Protein AF-A0A7N0ZT20-F1 (afdb_monomer_lite)

Radius of gyration: 32.97 Å; chains: 1; bounding box: 87×48×56 Å

pLDDT: mean 81.5, std 19.52, range [41.31, 98.0]

Structure (mmCIF, N/CA/C/O backbone):
data_AF-A0A7N0ZT20-F1
#
_entry.id   AF-A0A7N0ZT20-F1
#
loop_
_atom_site.group_PDB
_atom_site.id
_atom_site.type_symbol
_atom_site.label_atom_id
_atom_site.label_alt_id
_atom_site.label_comp_id
_atom_site.label_asym_id
_atom_site.label_entity_id
_atom_site.label_seq_id
_atom_site.pdbx_PDB_ins_code
_atom_site.Cartn_x
_atom_site.Cartn_y
_atom_site.Cartn_z
_atom_site.occupancy
_atom_site.B_iso_or_equiv
_atom_site.auth_seq_id
_atom_site.auth_comp_id
_atom_site.auth_asym_id
_atom_site.auth_atom_id
_atom_site.pdbx_PDB_model_num
ATOM 1 N N . MET A 1 1 ? -4.663 6.922 0.382 1.00 84.50 1 MET A N 1
ATOM 2 C CA . MET A 1 1 ? -4.872 5.631 1.082 1.00 84.50 1 MET A CA 1
ATOM 3 C C . MET A 1 1 ? -4.029 5.470 2.342 1.00 84.50 1 MET A C 1
ATOM 5 O O . MET A 1 1 ? -4.609 5.516 3.411 1.00 84.50 1 MET A O 1
ATOM 9 N N . LEU A 1 2 ? -2.696 5.308 2.273 1.00 91.25 2 LEU A N 1
ATOM 10 C CA . LEU A 1 2 ? -1.870 5.142 3.490 1.00 91.25 2 LEU A CA 1
ATOM 11 C C . LEU A 1 2 ? -1.981 6.340 4.454 1.00 91.25 2 LEU A C 1
ATOM 13 O O . LEU A 1 2 ? -2.149 6.150 5.651 1.00 91.25 2 LEU A O 1
ATOM 17 N N . ASN A 1 3 ? -1.988 7.564 3.917 1.00 92.75 3 ASN A N 1
ATOM 18 C CA . ASN A 1 3 ? -2.171 8.776 4.719 1.00 92.75 3 ASN A CA 1
ATOM 19 C C . ASN A 1 3 ? -3.573 8.868 5.353 1.00 92.75 3 ASN A C 1
ATOM 21 O O . ASN A 1 3 ? -3.703 9.219 6.515 1.00 92.75 3 ASN A O 1
ATOM 25 N N . GLU A 1 4 ? -4.623 8.504 4.610 1.00 93.56 4 GLU A N 1
ATOM 26 C CA . GLU A 1 4 ? -5.998 8.448 5.138 1.00 93.56 4 GLU A CA 1
ATOM 27 C C . GLU A 1 4 ? -6.120 7.414 6.265 1.00 93.56 4 GLU A C 1
ATOM 29 O O . GLU A 1 4 ? -6.777 7.669 7.269 1.00 93.56 4 GLU A O 1
ATOM 34 N N . MET A 1 5 ? -5.444 6.267 6.128 1.00 93.56 5 MET A N 1
ATOM 35 C CA . MET A 1 5 ? -5.389 5.242 7.169 1.00 93.56 5 MET A CA 1
ATOM 36 C C . MET A 1 5 ? -4.690 5.757 8.430 1.00 93.56 5 MET A C 1
ATOM 38 O O . MET A 1 5 ? -5.150 5.490 9.535 1.00 93.56 5 MET A O 1
ATOM 42 N N . HIS A 1 6 ? -3.595 6.504 8.266 1.00 94.31 6 HIS A N 1
ATOM 43 C CA . HIS A 1 6 ? -2.880 7.135 9.373 1.00 94.31 6 HIS A CA 1
ATOM 44 C C . HIS A 1 6 ? -3.793 8.065 10.165 1.00 94.31 6 HIS A C 1
ATOM 46 O O . HIS A 1 6 ? -3.979 7.860 11.361 1.00 94.31 6 HIS A O 1
ATOM 52 N N . VAL A 1 7 ? -4.454 8.994 9.472 1.00 94.38 7 VAL A N 1
ATOM 53 C CA . VAL A 1 7 ? -5.408 9.928 10.081 1.00 94.38 7 VAL A CA 1
ATOM 54 C C . VAL A 1 7 ? -6.544 9.179 10.790 1.00 94.38 7 VAL A C 1
ATOM 56 O O . VAL A 1 7 ? -6.883 9.503 11.925 1.00 94.38 7 VAL A O 1
ATOM 59 N N . ALA A 1 8 ? -7.095 8.125 10.177 1.00 93.19 8 ALA A N 1
ATOM 60 C CA . ALA A 1 8 ? -8.166 7.332 10.783 1.00 93.19 8 ALA A CA 1
ATOM 61 C C . ALA A 1 8 ? -7.749 6.630 12.093 1.00 93.19 8 ALA A C 1
ATOM 63 O O . ALA A 1 8 ? -8.584 6.463 12.981 1.00 93.19 8 ALA A O 1
ATOM 64 N N . LEU A 1 9 ? -6.478 6.229 12.224 1.00 93.31 9 LEU A N 1
ATOM 65 C CA . LEU A 1 9 ? -5.931 5.568 13.420 1.00 93.31 9 LEU A CA 1
ATOM 66 C C . LEU A 1 9 ? -5.397 6.544 14.485 1.00 93.31 9 LEU A C 1
ATOM 68 O O . LEU A 1 9 ? -5.123 6.123 15.614 1.00 93.31 9 LEU A O 1
ATOM 72 N N . GLU A 1 10 ? -5.206 7.817 14.141 1.00 93.38 10 GLU A N 1
ATOM 73 C CA . GLU A 1 10 ? -4.834 8.883 15.083 1.00 93.38 10 GLU A CA 1
ATOM 74 C C . GLU A 1 10 ? -6.044 9.512 15.779 1.00 93.38 10 GLU A C 1
ATOM 76 O O . GLU A 1 10 ? -5.889 10.120 16.838 1.00 93.38 10 GLU A O 1
ATOM 81 N N . ASN A 1 11 ? -7.247 9.323 15.233 1.00 91.19 11 ASN A N 1
ATOM 82 C CA . ASN A 1 11 ? -8.474 9.801 15.854 1.00 91.19 11 ASN A CA 1
ATOM 83 C C . ASN A 1 11 ? -8.688 9.189 17.256 1.00 91.19 11 ASN A C 1
ATOM 85 O O . ASN A 1 11 ? -8.467 7.988 17.439 1.00 91.19 11 ASN A O 1
ATOM 89 N N . PRO A 1 12 ? -9.198 9.969 18.232 1.00 86.88 12 PRO A N 1
ATOM 90 C CA . PRO A 1 12 ? -9.505 9.471 19.577 1.00 86.88 12 PRO A CA 1
ATOM 91 C C . PRO A 1 12 ? -10.525 8.326 19.578 1.00 86.88 12 PRO A C 1
ATOM 93 O O . PRO A 1 12 ? -10.460 7.425 20.410 1.00 86.88 12 PRO A O 1
ATOM 96 N N . VAL A 1 13 ? -11.461 8.363 18.625 1.00 90.81 13 VAL A N 1
ATOM 97 C CA . VAL A 1 13 ? -12.446 7.310 18.375 1.00 90.81 13 VAL A CA 1
ATOM 98 C C . VAL A 1 13 ? -12.195 6.761 16.976 1.00 90.81 13 VAL A C 1
ATOM 100 O O . VAL A 1 13 ? -12.384 7.457 15.980 1.00 90.81 13 VAL A O 1
ATOM 103 N N . VAL A 1 14 ? -11.737 5.512 16.906 1.00 93.25 14 VAL A N 1
ATOM 104 C CA . VAL A 1 14 ? -11.362 4.860 15.646 1.00 93.25 14 VAL A CA 1
ATOM 105 C C . VAL A 1 14 ? -12.582 4.195 15.012 1.00 93.25 14 VAL A C 1
ATOM 107 O O . VAL A 1 14 ? -13.173 3.282 15.589 1.00 93.25 14 VAL A O 1
ATOM 110 N N . ASP A 1 15 ? -12.927 4.605 13.790 1.00 93.75 15 ASP A N 1
ATOM 111 C CA . ASP A 1 15 ? -13.939 3.921 12.982 1.00 93.75 15 ASP A CA 1
ATOM 112 C C . ASP A 1 15 ? -13.316 2.745 12.210 1.00 93.75 15 ASP A C 1
ATOM 114 O O . ASP A 1 15 ? -12.765 2.881 11.111 1.00 93.75 15 ASP A O 1
ATOM 118 N N . TYR A 1 16 ? -13.445 1.547 12.781 1.00 93.12 16 TYR A N 1
ATOM 119 C CA . TYR A 1 16 ? -12.938 0.311 12.187 1.00 93.12 16 TYR A CA 1
ATOM 120 C C . TYR A 1 16 ? -13.605 -0.067 10.852 1.00 93.12 16 TYR A C 1
ATOM 122 O O . TYR A 1 16 ? -13.023 -0.844 10.088 1.00 93.12 16 TYR A O 1
ATOM 130 N N . LYS A 1 17 ? -14.790 0.470 10.517 1.00 94.00 17 LYS A N 1
ATOM 131 C CA . LYS A 1 17 ? -15.418 0.241 9.203 1.00 94.00 17 LYS A CA 1
ATOM 132 C C . LYS A 1 17 ? -14.660 0.992 8.114 1.00 94.00 17 LYS A C 1
ATOM 134 O O . LYS A 1 17 ? -14.360 0.405 7.072 1.00 94.00 17 LYS A O 1
ATOM 139 N N . ILE A 1 18 ? -14.290 2.246 8.380 1.00 93.50 18 ILE A N 1
ATOM 140 C CA . ILE A 1 18 ? -13.472 3.060 7.470 1.00 93.50 18 ILE A CA 1
ATOM 141 C C . ILE A 1 18 ? -12.082 2.437 7.318 1.00 93.50 18 ILE A C 1
ATOM 143 O O . ILE A 1 18 ? -11.632 2.211 6.195 1.00 93.50 18 ILE A O 1
ATOM 147 N N . VAL A 1 19 ? -11.433 2.067 8.429 1.00 94.12 19 VAL A N 1
ATOM 148 C CA . VAL A 1 19 ? -10.118 1.395 8.415 1.00 94.12 19 VAL A CA 1
ATOM 149 C C . VAL A 1 19 ? -10.160 0.119 7.565 1.00 94.12 19 VAL A C 1
ATOM 151 O O . VAL A 1 19 ? -9.266 -0.124 6.754 1.00 94.12 19 VAL A O 1
ATOM 154 N N . ARG A 1 20 ? -11.231 -0.678 7.668 1.00 93.56 20 ARG A N 1
ATOM 155 C CA . ARG A 1 20 ? -11.420 -1.881 6.840 1.00 93.56 20 ARG A CA 1
ATOM 156 C C . ARG A 1 20 ? -11.539 -1.568 5.355 1.00 93.56 20 ARG A C 1
ATOM 158 O O . ARG A 1 20 ? -10.896 -2.241 4.547 1.00 93.56 20 ARG A O 1
ATOM 165 N N . GLN A 1 21 ? -12.334 -0.567 4.985 1.00 95.19 21 GLN A N 1
ATOM 166 C CA . GLN A 1 21 ? -12.467 -0.152 3.587 1.00 95.19 21 GLN A CA 1
ATOM 167 C C . GLN A 1 21 ? -11.130 0.340 3.023 1.00 95.19 21 GLN A C 1
ATOM 169 O O . GLN A 1 21 ? -10.729 -0.075 1.934 1.00 95.19 21 GLN A O 1
ATOM 174 N N . LEU A 1 22 ? -10.400 1.157 3.788 1.00 94.56 22 LEU A N 1
ATOM 175 C CA . LEU A 1 22 ? -9.073 1.641 3.413 1.00 94.56 22 LEU A CA 1
ATOM 176 C C . LEU A 1 22 ? -8.070 0.491 3.250 1.00 94.56 22 LEU A C 1
ATOM 178 O O . LEU A 1 22 ? -7.313 0.487 2.280 1.00 94.56 22 LEU A O 1
ATOM 182 N N . ALA A 1 23 ? -8.092 -0.512 4.135 1.00 93.94 23 ALA A N 1
ATOM 183 C CA . ALA A 1 23 ? -7.214 -1.683 4.052 1.00 93.94 23 ALA A CA 1
ATOM 184 C C . ALA A 1 23 ? -7.504 -2.507 2.794 1.00 93.94 23 ALA A C 1
ATOM 186 O O . ALA A 1 23 ? -6.586 -2.907 2.077 1.00 93.94 23 ALA A O 1
ATOM 187 N N . HIS A 1 24 ? -8.788 -2.728 2.500 1.00 93.94 24 HIS A N 1
ATOM 188 C CA . HIS A 1 24 ? -9.216 -3.453 1.311 1.00 93.94 24 HIS A CA 1
ATOM 189 C C . HIS A 1 24 ? -8.780 -2.734 0.028 1.00 93.94 24 HIS A C 1
ATOM 191 O O . HIS A 1 24 ? -8.175 -3.347 -0.855 1.00 93.94 24 HIS A O 1
ATOM 197 N N . LYS A 1 25 ? -9.019 -1.420 -0.043 1.00 94.56 25 LYS A N 1
ATOM 198 C CA . LYS A 1 25 ? -8.644 -0.583 -1.187 1.00 94.56 25 LYS A CA 1
ATOM 199 C C . LYS A 1 25 ? -7.124 -0.555 -1.385 1.00 94.56 25 LYS A C 1
ATOM 201 O O . LYS A 1 25 ? -6.657 -0.733 -2.508 1.00 94.56 25 LYS A O 1
ATOM 206 N N . LEU A 1 26 ? -6.358 -0.412 -0.299 1.00 93.94 26 LEU A N 1
ATOM 207 C CA . LEU A 1 26 ? -4.893 -0.403 -0.328 1.00 93.94 26 LEU A CA 1
ATOM 208 C C . LEU A 1 26 ? -4.324 -1.740 -0.817 1.00 93.94 26 LEU A C 1
ATOM 210 O O . LEU A 1 26 ? -3.414 -1.751 -1.650 1.00 93.94 26 LEU A O 1
ATOM 214 N N . ARG A 1 27 ? -4.874 -2.861 -0.334 1.00 93.75 27 ARG A N 1
ATOM 215 C CA . ARG A 1 27 ? -4.502 -4.203 -0.797 1.00 93.75 27 ARG A CA 1
ATOM 216 C C . ARG A 1 27 ? -4.766 -4.353 -2.293 1.00 93.75 27 ARG A C 1
ATOM 218 O O . ARG A 1 27 ? -3.875 -4.786 -3.015 1.00 93.75 27 ARG A O 1
ATOM 225 N N . GLY A 1 28 ? -5.956 -3.961 -2.752 1.00 93.25 28 GLY A N 1
ATOM 226 C CA . GLY A 1 28 ? -6.339 -4.036 -4.163 1.00 93.25 28 GLY A CA 1
ATOM 227 C C . GLY A 1 28 ? -5.398 -3.242 -5.068 1.00 93.25 28 GLY A C 1
ATOM 228 O O . GLY A 1 28 ? -4.841 -3.799 -6.010 1.00 93.25 28 GLY A O 1
ATOM 229 N N . SER A 1 29 ? -5.139 -1.973 -4.735 1.00 94.31 29 SER A N 1
ATOM 230 C CA . SER A 1 29 ? -4.236 -1.130 -5.530 1.00 94.31 29 SER A CA 1
ATOM 231 C C . SER A 1 29 ? -2.780 -1.594 -5.503 1.00 94.31 29 SER A C 1
ATOM 233 O O . SER A 1 29 ? -2.042 -1.354 -6.449 1.00 94.31 29 SER A O 1
ATOM 235 N N . SER A 1 30 ? -2.342 -2.226 -4.410 1.00 94.38 30 SER A N 1
ATOM 236 C CA . SER A 1 30 ? -0.973 -2.746 -4.299 1.00 94.38 30 SER A CA 1
ATOM 237 C C . SER A 1 30 ? -0.805 -4.021 -5.125 1.00 94.38 30 SER A C 1
ATOM 239 O O . SER A 1 30 ? 0.189 -4.172 -5.834 1.00 94.38 30 SER A O 1
ATOM 241 N N . ALA A 1 31 ? -1.802 -4.907 -5.096 1.00 95.06 31 ALA A N 1
ATOM 242 C CA . ALA A 1 31 ? -1.795 -6.136 -5.877 1.00 95.06 31 ALA A CA 1
ATOM 243 C C . ALA A 1 31 ? -1.799 -5.858 -7.389 1.00 95.06 31 ALA A C 1
ATOM 245 O O . ALA A 1 31 ? -1.047 -6.495 -8.121 1.00 95.06 31 ALA A O 1
ATOM 246 N N . SER A 1 32 ? -2.570 -4.867 -7.858 1.00 96.25 32 SER A N 1
ATOM 247 C CA . SER A 1 32 ? -2.670 -4.545 -9.291 1.00 96.25 32 SER A CA 1
ATOM 248 C C . SER A 1 32 ? -1.363 -4.055 -9.921 1.00 96.25 32 SER A C 1
ATOM 250 O O . SER A 1 32 ? -1.206 -4.143 -11.132 1.00 96.25 32 SER A O 1
ATOM 252 N N . VAL A 1 33 ? -0.432 -3.531 -9.118 1.00 93.38 33 VAL A N 1
ATOM 253 C CA . VAL A 1 33 ? 0.885 -3.053 -9.579 1.00 93.38 33 VAL A CA 1
ATOM 254 C C . VAL A 1 33 ? 2.028 -3.998 -9.193 1.00 93.38 33 VAL A C 1
ATOM 256 O O . VAL A 1 33 ? 3.195 -3.631 -9.300 1.00 93.38 33 VAL A O 1
ATOM 259 N N . GLY A 1 34 ? 1.716 -5.197 -8.687 1.00 92.81 34 GLY A N 1
ATOM 260 C CA . GLY A 1 34 ? 2.725 -6.174 -8.271 1.00 92.81 34 GLY A CA 1
ATOM 261 C C . GLY A 1 34 ? 3.505 -5.782 -7.009 1.00 92.81 34 GLY A C 1
ATOM 262 O O . GLY A 1 34 ? 4.590 -6.308 -6.764 1.00 92.81 34 GLY A O 1
ATOM 263 N N . ALA A 1 35 ? 2.980 -4.879 -6.173 1.00 95.75 35 ALA A N 1
ATOM 264 C CA . ALA A 1 35 ? 3.605 -4.477 -4.913 1.00 95.75 35 ALA A CA 1
ATOM 265 C C . ALA A 1 35 ? 3.423 -5.562 -3.835 1.00 95.75 35 ALA A C 1
ATOM 267 O O . ALA A 1 35 ? 2.668 -5.396 -2.872 1.00 95.75 35 ALA A O 1
ATOM 268 N N . PHE A 1 36 ? 4.115 -6.690 -4.002 1.00 95.06 36 PHE A N 1
ATOM 269 C CA . PHE A 1 36 ? 3.940 -7.897 -3.192 1.00 95.06 36 PHE A CA 1
ATOM 270 C C . PHE A 1 36 ? 4.127 -7.645 -1.690 1.00 95.06 36 PHE A C 1
ATOM 272 O O . PHE A 1 36 ? 3.219 -7.908 -0.909 1.00 95.06 36 PHE A O 1
ATOM 279 N N . ARG A 1 37 ? 5.246 -7.032 -1.275 1.00 94.75 37 ARG A N 1
ATOM 280 C CA . ARG A 1 37 ? 5.530 -6.768 0.152 1.00 94.75 37 ARG A CA 1
ATOM 281 C C . ARG A 1 37 ? 4.482 -5.867 0.811 1.00 94.75 37 ARG A C 1
ATOM 283 O O . ARG A 1 37 ? 4.083 -6.116 1.944 1.00 94.75 37 ARG A O 1
ATOM 290 N N . VAL A 1 38 ? 3.989 -4.852 0.095 1.00 94.44 38 VAL A N 1
ATOM 291 C CA . VAL A 1 38 ? 2.904 -3.986 0.591 1.00 94.44 38 VAL A CA 1
ATOM 292 C C . VAL A 1 38 ? 1.609 -4.790 0.717 1.00 94.44 38 VAL A C 1
ATOM 294 O O . VAL A 1 38 ? 0.926 -4.705 1.736 1.00 94.44 38 VAL A O 1
ATOM 297 N N . THR A 1 39 ? 1.298 -5.624 -0.275 1.00 94.44 39 THR A N 1
ATOM 298 C CA . THR A 1 39 ? 0.116 -6.499 -0.271 1.00 94.44 39 THR A CA 1
ATOM 299 C C . THR A 1 39 ? 0.141 -7.467 0.913 1.00 94.44 39 THR A C 1
ATOM 301 O O . THR A 1 39 ? -0.860 -7.579 1.619 1.00 94.44 39 THR A O 1
ATOM 304 N N . GLU A 1 40 ? 1.295 -8.068 1.202 1.00 93.00 40 GLU A N 1
ATOM 305 C CA . GLU A 1 40 ? 1.489 -8.961 2.347 1.00 93.00 40 GLU A CA 1
ATOM 306 C C . GLU A 1 40 ? 1.293 -8.246 3.683 1.00 93.00 40 GLU A C 1
ATOM 308 O O . GLU A 1 40 ? 0.556 -8.732 4.541 1.00 93.00 40 GLU A O 1
ATOM 313 N N . THR A 1 41 ? 1.851 -7.039 3.850 1.00 92.50 41 THR A N 1
ATOM 314 C CA . THR A 1 41 ? 1.558 -6.242 5.055 1.00 92.50 41 THR A CA 1
ATOM 315 C C . THR A 1 41 ? 0.068 -5.932 5.180 1.00 92.50 41 THR A C 1
ATOM 317 O O . THR A 1 41 ? -0.466 -5.921 6.285 1.00 92.50 41 THR A O 1
ATOM 320 N N . CYS A 1 42 ? -0.643 -5.755 4.061 1.00 91.44 42 CYS A N 1
ATOM 321 C CA . CYS A 1 42 ? -2.072 -5.476 4.104 1.00 91.44 42 CYS A CA 1
ATOM 322 C C . CYS A 1 42 ? -2.923 -6.685 4.514 1.00 91.44 42 CYS A C 1
ATOM 324 O O . CYS A 1 42 ? -4.007 -6.504 5.070 1.00 91.44 42 CYS A O 1
ATOM 326 N N . SER A 1 43 ? -2.448 -7.910 4.281 1.00 90.00 43 SER A N 1
ATOM 327 C CA . SER A 1 43 ? -3.142 -9.137 4.689 1.00 90.00 43 SER A CA 1
ATOM 328 C C . SER A 1 43 ? -3.290 -9.241 6.215 1.00 90.00 43 SER A C 1
ATOM 330 O O . SER A 1 43 ? -4.308 -9.741 6.698 1.00 90.00 43 SER A O 1
ATOM 332 N N . ALA A 1 44 ? -2.342 -8.688 6.980 1.00 91.44 44 ALA A N 1
ATOM 333 C CA . ALA A 1 44 ? -2.395 -8.660 8.443 1.00 91.44 44 ALA A CA 1
ATOM 334 C C . ALA A 1 44 ? -3.486 -7.725 9.004 1.00 91.44 44 ALA A C 1
ATOM 336 O O . ALA A 1 44 ? -3.981 -7.964 10.107 1.00 91.44 44 ALA A O 1
ATOM 337 N N . PHE A 1 45 ? -3.926 -6.703 8.250 1.00 91.31 45 PHE A N 1
ATOM 338 C CA . PHE A 1 45 ? -4.961 -5.775 8.723 1.00 91.31 45 PHE A CA 1
ATOM 339 C C . PHE A 1 45 ? -6.265 -6.487 9.077 1.00 91.31 45 PHE A C 1
ATOM 341 O O . PHE A 1 45 ? -6.890 -6.113 10.060 1.00 91.31 45 PHE A O 1
ATOM 348 N N . ARG A 1 46 ? -6.681 -7.518 8.326 1.00 90.12 46 ARG A N 1
ATOM 349 C CA . ARG A 1 46 ? -7.989 -8.163 8.540 1.00 90.12 46 ARG A CA 1
ATOM 350 C C . ARG A 1 46 ? -8.145 -8.669 9.976 1.00 90.12 46 ARG A C 1
ATOM 352 O O . ARG A 1 46 ? -9.065 -8.241 10.662 1.00 90.12 46 ARG A O 1
ATOM 359 N N . GLY A 1 47 ? -7.203 -9.492 10.441 1.00 92.50 47 GLY A N 1
ATOM 360 C CA . GLY A 1 47 ? -7.244 -10.041 11.800 1.00 92.50 47 GLY A CA 1
ATOM 361 C C . GLY A 1 47 ? -7.097 -8.968 12.880 1.00 92.50 47 GLY A C 1
ATOM 362 O O . GLY A 1 47 ? -7.768 -9.025 13.904 1.00 92.50 47 GLY A O 1
ATOM 363 N N . LEU A 1 48 ? -6.274 -7.944 12.637 1.00 94.31 48 LEU A N 1
ATOM 364 C CA . LEU A 1 48 ? -6.076 -6.843 13.583 1.00 94.31 48 LEU A CA 1
ATOM 365 C C . LEU A 1 48 ? -7.315 -5.945 13.725 1.00 94.31 48 LEU A C 1
ATOM 367 O O . LEU A 1 48 ? -7.596 -5.472 14.823 1.00 94.31 48 LEU A O 1
ATOM 371 N N . ILE A 1 49 ? -8.059 -5.723 12.636 1.00 94.12 49 ILE A N 1
ATOM 372 C CA . ILE A 1 49 ? -9.328 -4.982 12.652 1.00 94.12 49 ILE A CA 1
ATOM 373 C C . ILE A 1 49 ? -10.401 -5.799 13.376 1.00 94.12 49 ILE A C 1
ATOM 375 O O . ILE A 1 49 ? -11.148 -5.233 14.169 1.00 94.12 49 ILE A O 1
ATOM 379 N N . ASP A 1 50 ? -10.473 -7.110 13.126 1.00 93.38 50 ASP A N 1
ATOM 380 C CA . ASP A 1 50 ? -11.443 -7.998 13.781 1.00 93.38 50 ASP A CA 1
ATOM 381 C C . ASP A 1 50 ? -11.215 -8.054 15.305 1.00 93.38 50 ASP A C 1
ATOM 383 O O . ASP A 1 50 ? -12.172 -8.026 16.073 1.00 93.38 50 ASP A O 1
ATOM 387 N N . LEU A 1 51 ? -9.950 -8.037 15.742 1.00 95.31 51 LEU A N 1
ATOM 388 C CA . LEU A 1 51 ? -9.553 -7.970 17.155 1.00 95.31 51 LEU A CA 1
ATOM 389 C C . LEU A 1 51 ? -9.578 -6.551 17.751 1.00 95.31 51 LEU A C 1
ATOM 391 O O . LEU A 1 51 ? -9.234 -6.386 18.918 1.00 95.31 51 LEU A O 1
ATOM 395 N N . GLN A 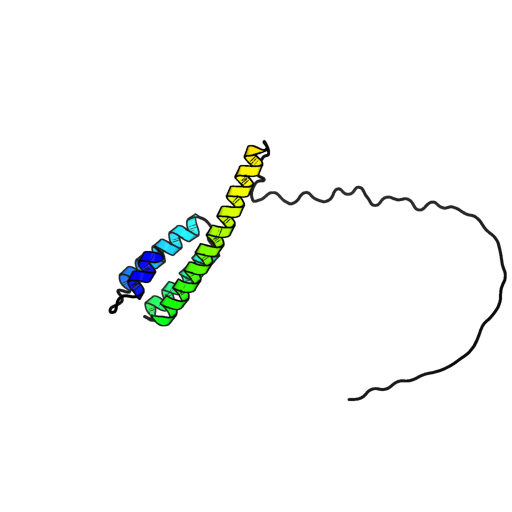1 52 ? -9.909 -5.525 16.957 1.00 92.81 52 GLN A N 1
ATOM 396 C CA . GLN A 1 52 ? -9.829 -4.108 17.346 1.00 92.81 52 GLN A CA 1
ATOM 397 C C . GLN A 1 52 ? -8.483 -3.725 17.996 1.00 92.81 52 GLN A C 1
ATOM 399 O O . GLN A 1 52 ? -8.401 -2.892 18.900 1.00 92.81 52 GLN A O 1
ATOM 404 N N . ASN A 1 53 ? -7.393 -4.337 17.529 1.00 94.69 53 ASN A N 1
ATOM 405 C CA . ASN A 1 53 ? -6.065 -4.139 18.094 1.00 94.69 53 ASN A CA 1
ATOM 406 C C . ASN A 1 53 ? -5.411 -2.886 17.497 1.00 94.69 53 ASN A C 1
ATOM 408 O O . ASN A 1 53 ? -4.660 -2.961 16.522 1.00 94.69 53 ASN A O 1
ATOM 412 N N . LEU A 1 54 ? -5.676 -1.727 18.104 1.00 93.75 54 LEU A N 1
ATOM 413 C CA . LEU A 1 54 ? -5.158 -0.438 17.639 1.00 93.75 54 LEU A CA 1
ATOM 414 C C . LEU A 1 54 ? -3.624 -0.393 17.558 1.00 93.75 54 LEU A C 1
ATOM 416 O O . LEU A 1 54 ? -3.078 0.123 16.584 1.00 93.75 54 LEU A O 1
ATOM 420 N N . GLN A 1 55 ? -2.922 -0.944 18.550 1.00 94.56 55 GLN A N 1
ATOM 421 C CA . GLN A 1 55 ? -1.454 -0.961 18.558 1.00 94.56 55 GLN A CA 1
ATOM 422 C C . GLN A 1 55 ? -0.904 -1.790 17.394 1.00 94.56 55 GLN A C 1
ATOM 424 O O . GLN A 1 55 ? -0.047 -1.323 16.642 1.00 94.56 55 GLN A O 1
ATOM 429 N N . GLY A 1 56 ? -1.467 -2.980 17.178 1.00 95.06 56 GLY A N 1
ATOM 430 C CA . GLY A 1 56 ? -1.113 -3.827 16.046 1.00 95.06 56 GLY A CA 1
ATOM 431 C C . GLY A 1 56 ? -1.410 -3.157 14.703 1.00 95.06 56 GLY A C 1
ATOM 432 O O . GLY A 1 56 ? -0.584 -3.221 13.793 1.00 95.06 56 GLY A O 1
ATOM 433 N N . LEU A 1 57 ? -2.540 -2.451 14.577 1.00 94.88 57 LEU A N 1
ATOM 434 C CA . LEU A 1 57 ? -2.877 -1.691 13.367 1.00 94.88 57 LEU A CA 1
ATOM 435 C C . LEU A 1 57 ? -1.867 -0.579 13.083 1.00 94.88 57 LEU A C 1
ATOM 437 O O . LEU A 1 57 ? -1.431 -0.440 11.940 1.00 94.88 57 LEU A O 1
ATOM 441 N N . LYS A 1 58 ? -1.452 0.176 14.107 1.00 95.00 58 LYS A N 1
ATOM 442 C CA . LYS A 1 58 ? -0.434 1.228 13.971 1.00 95.00 58 LYS A CA 1
ATOM 443 C C . LYS A 1 58 ? 0.919 0.654 13.549 1.00 95.00 58 LYS A C 1
ATOM 445 O O . LYS A 1 58 ? 1.547 1.179 12.630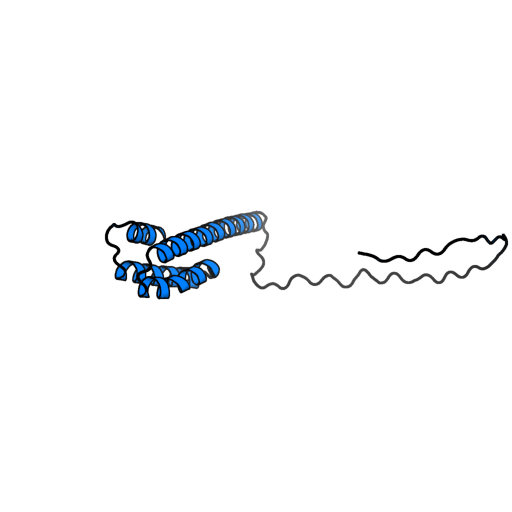 1.00 95.00 58 LYS A O 1
ATOM 450 N N . GLN A 1 59 ? 1.341 -0.463 14.142 1.00 95.25 59 GLN A N 1
ATOM 451 C CA . GLN A 1 59 ? 2.589 -1.131 13.766 1.00 95.25 59 GLN A CA 1
ATOM 452 C C . GLN A 1 59 ? 2.539 -1.688 12.334 1.00 95.25 59 GLN A C 1
ATOM 454 O O . GLN A 1 59 ? 3.485 -1.524 11.558 1.00 95.25 59 GLN A O 1
ATOM 459 N N . CYS A 1 60 ? 1.418 -2.301 11.954 1.00 94.31 60 CYS A N 1
ATOM 460 C CA . CYS A 1 60 ? 1.183 -2.790 10.600 1.00 94.31 60 CYS A CA 1
ATOM 461 C C . CYS A 1 60 ? 1.201 -1.644 9.577 1.00 94.31 60 CYS A C 1
ATOM 463 O O . CYS A 1 60 ? 1.832 -1.757 8.525 1.00 94.31 60 CYS A O 1
ATOM 465 N N . LEU A 1 61 ? 0.583 -0.507 9.911 1.00 95.31 61 LEU A N 1
ATOM 466 C CA . LEU A 1 61 ? 0.598 0.694 9.082 1.00 95.31 61 LEU A CA 1
ATOM 467 C C . LEU A 1 61 ? 2.014 1.258 8.908 1.00 95.31 61 LEU A C 1
ATOM 469 O O . LEU A 1 61 ? 2.399 1.595 7.787 1.00 95.31 61 LEU A O 1
ATOM 473 N N . TYR A 1 62 ? 2.812 1.310 9.976 1.00 95.31 62 TYR A N 1
ATOM 474 C CA . TYR A 1 62 ? 4.209 1.735 9.886 1.00 95.31 62 TYR A CA 1
ATOM 475 C C . TYR A 1 62 ? 5.007 0.844 8.925 1.00 95.31 62 TYR A C 1
ATOM 477 O O . TYR A 1 62 ? 5.732 1.339 8.056 1.00 95.31 62 TYR A O 1
ATOM 485 N N . ARG A 1 63 ? 4.810 -0.477 9.013 1.00 95.06 63 ARG A N 1
ATOM 486 C CA . ARG A 1 63 ? 5.444 -1.433 8.101 1.00 95.06 63 ARG A CA 1
ATOM 487 C C . ARG A 1 63 ? 4.991 -1.219 6.657 1.00 95.06 63 ARG A C 1
ATOM 489 O O . ARG A 1 63 ? 5.837 -1.128 5.773 1.00 95.06 63 ARG A O 1
ATOM 496 N N . ALA A 1 64 ? 3.693 -1.042 6.416 1.00 94.62 64 ALA A N 1
ATOM 497 C CA . ALA A 1 64 ? 3.163 -0.758 5.082 1.00 94.62 64 ALA A CA 1
ATOM 498 C C . ALA A 1 64 ? 3.744 0.541 4.484 1.00 94.62 64 ALA A C 1
ATOM 500 O O . ALA A 1 64 ? 4.091 0.581 3.302 1.00 94.62 64 ALA A O 1
ATOM 501 N N . HIS A 1 65 ? 3.928 1.587 5.298 1.00 95.31 65 HIS A N 1
ATOM 502 C CA . HIS A 1 65 ? 4.610 2.817 4.882 1.00 95.31 65 HIS A CA 1
ATOM 503 C C . HIS A 1 65 ? 6.067 2.582 4.489 1.00 95.31 65 HIS A C 1
ATOM 505 O O . HIS A 1 65 ? 6.524 3.122 3.479 1.00 95.31 65 HIS A O 1
ATOM 511 N N . TYR A 1 66 ? 6.801 1.802 5.282 1.00 96.38 66 TYR A N 1
ATOM 512 C CA . TYR A 1 66 ? 8.194 1.480 5.000 1.00 96.38 66 TYR A CA 1
ATOM 513 C C . TYR A 1 66 ? 8.340 0.703 3.685 1.00 96.38 66 TYR A C 1
ATOM 515 O O . TYR A 1 66 ? 9.153 1.071 2.834 1.00 96.38 66 TYR A O 1
ATOM 523 N N . GLU A 1 67 ? 7.509 -0.319 3.482 1.00 96.31 67 GLU A N 1
ATOM 524 C CA . GLU A 1 67 ? 7.506 -1.119 2.256 1.00 96.31 67 GLU A CA 1
ATOM 525 C C . GLU A 1 67 ? 7.156 -0.273 1.029 1.00 96.31 67 GLU A C 1
ATOM 527 O O . GLU A 1 67 ? 7.833 -0.342 0.003 1.00 96.31 67 GLU A O 1
ATOM 532 N N . ASN A 1 68 ? 6.153 0.600 1.149 1.00 95.56 68 ASN A N 1
ATOM 533 C CA . ASN A 1 68 ? 5.753 1.492 0.066 1.00 95.56 68 ASN A CA 1
ATOM 534 C C . ASN A 1 68 ? 6.863 2.499 -0.291 1.00 95.56 68 ASN A C 1
ATOM 536 O O . ASN A 1 68 ? 7.176 2.681 -1.468 1.00 95.56 68 ASN A O 1
ATOM 540 N N . LYS A 1 69 ? 7.519 3.101 0.712 1.00 96.50 69 LYS A N 1
ATOM 541 C CA . LYS A 1 69 ? 8.668 3.999 0.497 1.00 96.50 69 LYS A CA 1
ATOM 542 C C . LYS A 1 69 ? 9.843 3.278 -0.160 1.00 96.50 69 LYS A C 1
ATOM 544 O O . LYS A 1 69 ? 10.493 3.851 -1.031 1.00 96.50 69 LYS A O 1
ATOM 549 N N . THR A 1 70 ? 10.121 2.047 0.255 1.00 97.06 70 THR A N 1
ATOM 550 C CA . THR A 1 70 ? 11.212 1.236 -0.303 1.00 97.06 70 THR A CA 1
ATOM 551 C C . THR A 1 70 ? 10.937 0.895 -1.763 1.00 97.06 70 THR A C 1
ATOM 553 O O . THR A 1 70 ? 11.778 1.153 -2.622 1.00 97.06 70 THR A O 1
ATOM 556 N N . LEU A 1 71 ? 9.724 0.422 -2.066 1.00 96.38 71 LEU A N 1
ATOM 557 C CA . LEU A 1 71 ? 9.294 0.149 -3.434 1.00 96.38 71 LEU A CA 1
ATOM 558 C C . LEU A 1 71 ? 9.384 1.401 -4.313 1.00 96.38 71 LEU A C 1
ATOM 560 O O . LEU A 1 71 ? 9.933 1.335 -5.409 1.00 96.38 71 LEU A O 1
ATOM 564 N N . LYS A 1 72 ? 8.914 2.554 -3.819 1.00 96.56 72 LYS A N 1
ATOM 565 C CA . LYS A 1 72 ? 9.003 3.828 -4.541 1.00 96.56 72 LYS A CA 1
ATOM 566 C C . LYS A 1 72 ? 10.447 4.166 -4.921 1.00 96.56 72 LYS A C 1
ATOM 568 O O . LYS A 1 72 ? 10.698 4.488 -6.077 1.00 96.56 72 LYS A O 1
ATOM 573 N N . LYS A 1 73 ? 11.397 4.044 -3.988 1.00 97.88 73 LYS A N 1
ATOM 574 C CA . LYS A 1 73 ? 12.822 4.292 -4.269 1.00 97.88 73 LYS A CA 1
ATOM 575 C C . LYS A 1 73 ? 13.364 3.361 -5.354 1.00 97.88 73 LYS A C 1
ATOM 577 O O . LYS A 1 73 ? 14.065 3.821 -6.249 1.00 97.88 73 LYS A O 1
ATOM 582 N N . HIS A 1 74 ? 13.037 2.070 -5.295 1.00 96.88 74 HIS A N 1
ATOM 583 C CA . HIS A 1 74 ? 13.489 1.109 -6.305 1.00 96.88 74 HIS A CA 1
ATOM 584 C C . HIS A 1 74 ? 12.897 1.412 -7.686 1.00 96.88 74 HIS A C 1
ATOM 586 O O . HIS A 1 74 ? 13.632 1.427 -8.669 1.00 96.88 74 HIS A O 1
ATOM 592 N N . LEU A 1 75 ? 11.601 1.728 -7.759 1.00 96.62 75 LEU A N 1
ATOM 593 C CA . LEU A 1 75 ? 10.945 2.116 -9.010 1.00 96.62 75 LEU A CA 1
ATOM 594 C C . LEU A 1 75 ? 11.532 3.407 -9.591 1.00 96.62 75 LEU A C 1
ATOM 596 O O . LEU A 1 75 ? 11.791 3.477 -10.786 1.00 96.62 75 LEU A O 1
ATOM 600 N N . GLU A 1 76 ? 11.807 4.413 -8.757 1.00 98.00 76 GLU A N 1
ATOM 601 C CA . GLU A 1 76 ? 12.460 5.648 -9.204 1.00 98.00 76 GLU A CA 1
ATOM 602 C C . GLU A 1 76 ? 13.838 5.383 -9.821 1.00 98.00 76 GLU A C 1
ATOM 604 O O . GLU A 1 76 ? 14.180 5.988 -10.837 1.00 98.00 76 GLU A O 1
ATOM 609 N N . VAL A 1 77 ? 14.635 4.491 -9.225 1.00 97.88 77 VAL A N 1
ATOM 610 C CA . VAL A 1 77 ? 15.937 4.091 -9.778 1.00 97.88 77 VAL A CA 1
ATOM 611 C C . VAL A 1 77 ? 15.761 3.343 -11.100 1.00 97.88 77 VAL A C 1
ATOM 613 O O . VAL A 1 77 ? 16.439 3.682 -12.069 1.00 97.88 77 VAL A O 1
ATOM 616 N N . LEU A 1 78 ? 14.830 2.385 -11.165 1.00 95.94 78 LEU A N 1
ATOM 617 C CA . LEU A 1 78 ? 14.538 1.619 -12.380 1.00 95.94 78 LEU A CA 1
ATOM 618 C C . LEU A 1 78 ? 14.118 2.530 -13.539 1.00 95.94 78 LEU A C 1
ATOM 620 O O . LEU A 1 78 ? 14.721 2.466 -14.607 1.00 95.94 78 LEU A O 1
ATOM 624 N N . PHE A 1 79 ? 13.168 3.442 -13.322 1.00 95.94 79 PHE A N 1
ATOM 625 C CA . PHE A 1 79 ? 12.709 4.363 -14.366 1.00 95.94 79 PHE A CA 1
ATOM 626 C C . PHE A 1 79 ? 13.791 5.355 -14.799 1.00 95.94 79 PHE A C 1
ATOM 628 O O . PHE A 1 79 ? 13.890 5.690 -15.979 1.00 95.94 79 PHE A O 1
ATOM 635 N N . LYS A 1 80 ? 14.642 5.814 -13.870 1.00 97.62 80 LYS A N 1
ATOM 636 C CA . LYS A 1 80 ? 15.805 6.646 -14.217 1.00 97.62 80 LYS A CA 1
ATOM 637 C C . LYS A 1 80 ? 16.786 5.889 -15.110 1.00 97.62 80 LYS A C 1
ATOM 639 O O . LYS A 1 80 ? 17.325 6.484 -16.039 1.00 97.62 80 LYS A O 1
ATOM 644 N N . LEU A 1 81 ? 17.028 4.609 -14.835 1.00 96.56 81 LEU A N 1
ATOM 645 C CA . LEU A 1 81 ? 17.918 3.781 -15.644 1.00 96.56 81 LEU A CA 1
ATOM 646 C C . LEU A 1 81 ? 17.315 3.491 -17.022 1.00 96.56 81 LEU A C 1
ATOM 648 O O . LEU A 1 81 ? 17.987 3.686 -18.028 1.00 96.56 81 LEU A O 1
ATOM 652 N N . GLU A 1 82 ? 16.039 3.110 -17.076 1.00 95.25 82 GLU A N 1
ATOM 653 C CA . GLU A 1 82 ? 15.297 2.918 -18.325 1.00 95.25 82 GLU A CA 1
ATOM 654 C C . GLU A 1 82 ? 15.346 4.171 -19.208 1.00 95.25 82 GLU A C 1
ATOM 656 O O . GLU A 1 82 ? 15.624 4.076 -20.403 1.00 95.25 82 GLU A O 1
ATOM 661 N N . LYS A 1 83 ? 15.132 5.354 -18.620 1.00 96.88 83 LYS A N 1
ATOM 662 C CA . LYS A 1 83 ? 15.223 6.622 -19.345 1.00 96.88 83 LYS A CA 1
ATOM 663 C C . LYS A 1 83 ? 16.617 6.830 -19.942 1.00 96.88 83 LYS A C 1
ATOM 665 O O . LYS A 1 83 ? 16.714 7.135 -21.124 1.00 96.88 83 LYS A O 1
ATOM 670 N N . LYS A 1 84 ? 17.681 6.589 -19.167 1.00 97.12 84 LYS A N 1
ATOM 671 C CA . LYS A 1 84 ? 19.066 6.692 -19.657 1.00 97.12 84 LYS A CA 1
ATOM 672 C C . LYS A 1 84 ? 19.370 5.709 -20.790 1.00 97.12 84 LYS A C 1
ATOM 674 O O . LYS A 1 84 ? 20.033 6.088 -21.747 1.00 97.12 84 LYS A O 1
ATOM 679 N N . ILE A 1 85 ? 18.884 4.466 -20.700 1.00 96.31 85 ILE A N 1
ATOM 680 C CA . ILE A 1 85 ? 19.048 3.463 -21.766 1.00 96.31 85 ILE A CA 1
ATOM 681 C C . ILE A 1 85 ? 18.381 3.957 -23.053 1.00 96.31 85 ILE A C 1
ATOM 683 O O . ILE A 1 85 ? 19.008 3.936 -24.109 1.00 96.31 85 ILE A O 1
ATOM 687 N N . LYS A 1 86 ? 17.143 4.455 -22.955 1.00 95.56 86 LYS A N 1
ATOM 688 C CA . LYS A 1 86 ? 16.394 4.998 -24.097 1.00 95.56 86 LYS A CA 1
ATOM 689 C C . LYS A 1 86 ? 17.070 6.229 -24.707 1.00 95.56 86 LYS A C 1
ATOM 691 O O . LYS A 1 86 ? 17.169 6.321 -25.924 1.00 95.56 86 LYS A O 1
ATOM 696 N N . GLU A 1 87 ? 17.567 7.149 -23.880 1.00 96.69 87 GLU A N 1
ATOM 697 C CA . GLU A 1 87 ? 18.294 8.350 -24.327 1.00 96.69 87 GLU A CA 1
ATOM 698 C C . GLU A 1 87 ? 19.613 8.012 -25.035 1.00 96.69 87 GLU A C 1
ATOM 700 O O . GLU A 1 87 ? 19.999 8.705 -25.971 1.00 96.69 87 GLU A O 1
ATOM 705 N N . ALA A 1 88 ? 20.277 6.924 -24.637 1.00 96.38 88 ALA A N 1
ATOM 706 C CA . ALA A 1 88 ? 21.470 6.408 -25.304 1.00 96.38 88 ALA A CA 1
ATOM 707 C C . ALA A 1 88 ? 21.165 5.578 -26.572 1.00 96.38 88 ALA A C 1
ATOM 709 O O . ALA A 1 88 ? 22.089 5.047 -27.184 1.00 96.38 88 ALA A O 1
ATOM 710 N N . GLY A 1 89 ? 19.891 5.434 -26.963 1.00 95.25 89 GLY A N 1
ATOM 711 C CA . GLY A 1 89 ? 19.466 4.643 -28.126 1.00 95.25 89 GLY A CA 1
ATOM 712 C C . GLY A 1 89 ? 19.397 3.127 -27.888 1.00 95.25 89 GLY A C 1
ATOM 713 O O . GLY A 1 89 ? 19.250 2.364 -28.839 1.00 95.25 89 GLY A O 1
ATOM 714 N N . GLY A 1 90 ? 19.504 2.673 -26.636 1.00 94.38 90 GLY A N 1
ATOM 715 C CA . GLY A 1 90 ? 19.388 1.264 -26.261 1.00 94.38 90 GLY A CA 1
ATOM 716 C C . GLY A 1 90 ? 17.941 0.792 -26.075 1.00 94.38 90 GLY A C 1
ATOM 717 O O . GLY A 1 90 ? 17.005 1.585 -25.969 1.00 94.38 90 GLY A O 1
ATOM 718 N N . THR A 1 91 ? 17.755 -0.528 -25.979 1.00 93.31 91 THR A N 1
ATOM 719 C CA . THR A 1 91 ? 16.457 -1.161 -25.684 1.00 93.31 91 THR A CA 1
ATOM 720 C C . THR A 1 91 ? 16.449 -1.715 -24.262 1.00 93.31 91 THR A C 1
ATOM 722 O O . THR A 1 91 ? 17.415 -2.340 -23.829 1.00 93.31 91 THR A O 1
ATOM 725 N N . VAL A 1 92 ? 15.359 -1.489 -23.525 1.00 91.75 92 VAL A N 1
ATOM 726 C CA . VAL A 1 92 ? 15.178 -2.041 -22.174 1.00 91.75 92 VAL A CA 1
ATOM 727 C C . VAL A 1 92 ? 14.904 -3.544 -22.283 1.00 91.75 92 VAL A C 1
ATOM 729 O O . VAL A 1 92 ? 13.964 -3.921 -22.989 1.00 91.75 92 VAL A O 1
ATOM 732 N N . PRO A 1 93 ? 15.675 -4.406 -21.599 1.00 88.56 93 PRO A N 1
ATOM 733 C CA . PRO A 1 93 ? 15.414 -5.839 -21.594 1.00 88.56 93 PRO A CA 1
ATOM 734 C C . PRO A 1 93 ? 14.024 -6.164 -21.027 1.00 88.56 93 PRO A C 1
ATOM 736 O O . PRO A 1 93 ? 13.583 -5.516 -20.071 1.00 88.56 93 PRO A O 1
ATOM 739 N N . PRO A 1 94 ? 13.321 -7.169 -21.575 1.00 86.50 94 PRO A N 1
ATOM 740 C CA . PRO A 1 94 ? 12.059 -7.616 -21.008 1.00 86.50 94 PRO A CA 1
ATOM 741 C C . PRO A 1 94 ? 12.290 -8.258 -19.632 1.00 86.50 94 PRO A C 1
ATOM 743 O O . PRO A 1 94 ? 13.307 -8.901 -19.394 1.00 86.50 94 PRO A O 1
ATOM 746 N N . LEU A 1 95 ? 11.307 -8.139 -18.737 1.00 75.56 95 LEU A N 1
ATOM 747 C CA . LEU A 1 95 ? 11.389 -8.595 -17.337 1.00 75.56 95 LEU A CA 1
ATOM 748 C C . LEU A 1 95 ? 11.703 -10.096 -17.156 1.00 75.56 95 LEU A C 1
ATOM 750 O O . LEU A 1 95 ? 12.104 -10.497 -16.067 1.00 75.56 95 LEU A O 1
ATOM 754 N N . ASN A 1 96 ? 11.545 -10.905 -18.208 1.00 77.00 96 ASN A N 1
ATOM 755 C CA . ASN A 1 96 ? 11.700 -12.360 -18.180 1.00 77.00 96 ASN A CA 1
ATOM 756 C C . ASN A 1 96 ? 12.832 -12.865 -19.094 1.00 77.00 96 ASN A C 1
ATOM 758 O O . ASN A 1 96 ? 12.841 -14.046 -19.438 1.00 77.00 96 ASN A O 1
ATOM 762 N N . SER A 1 97 ? 13.752 -12.008 -19.554 1.00 67.06 97 SER A N 1
ATOM 763 C CA . SER A 1 97 ? 14.895 -12.500 -20.331 1.00 67.06 97 SER A CA 1
ATOM 764 C C . SER A 1 97 ? 15.819 -13.323 -19.433 1.00 67.06 97 SER A C 1
ATOM 766 O O . SER A 1 97 ? 16.399 -12.784 -18.488 1.00 67.06 97 SER A O 1
ATOM 768 N N . GLU A 1 98 ? 15.949 -14.616 -19.739 1.00 57.34 98 GLU A N 1
ATOM 769 C CA . GLU A 1 98 ? 16.974 -15.492 -19.167 1.00 57.34 98 GLU A CA 1
ATOM 770 C C . GLU A 1 98 ? 18.352 -14.833 -19.356 1.00 57.34 98 GLU A C 1
ATOM 772 O O . GLU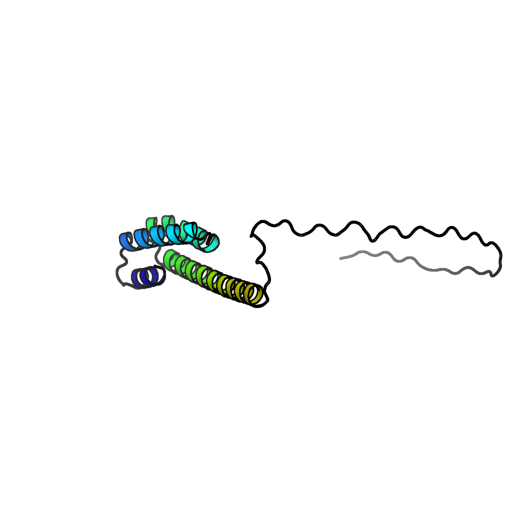 A 1 98 ? 18.613 -14.288 -20.437 1.00 57.34 98 GLU A O 1
ATOM 777 N N . PRO A 1 99 ? 19.218 -14.800 -18.324 1.00 66.94 99 PRO A N 1
ATOM 778 C CA . PRO A 1 99 ? 20.548 -14.235 -18.478 1.00 66.94 99 PRO A CA 1
ATOM 779 C C . PRO A 1 99 ? 21.282 -14.962 -19.615 1.00 66.94 99 PRO A C 1
ATOM 781 O O . PRO A 1 99 ? 21.159 -16.185 -19.727 1.00 66.94 99 PRO A O 1
ATOM 784 N N . PRO A 1 100 ? 22.030 -14.237 -20.468 1.00 64.75 100 PRO A N 1
ATOM 785 C CA . PRO A 1 100 ? 22.774 -14.857 -21.554 1.00 64.75 100 PRO A CA 1
ATOM 786 C C . PRO A 1 100 ? 23.688 -15.936 -20.970 1.00 64.75 100 PRO A C 1
ATOM 788 O O . PRO A 1 100 ? 24.478 -15.661 -2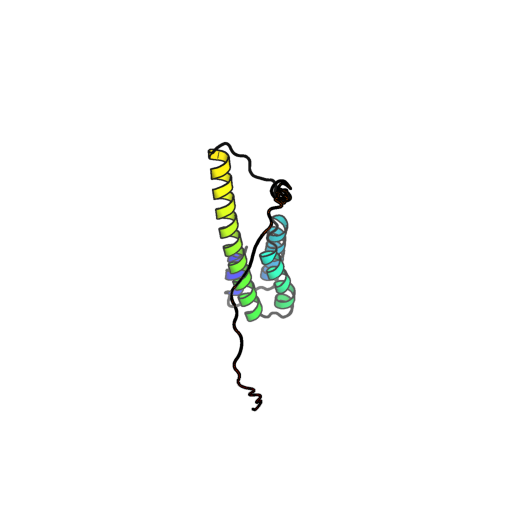0.062 1.00 64.75 100 PRO A O 1
ATOM 791 N N . ARG A 1 101 ? 23.531 -17.182 -21.442 1.00 70.00 101 ARG A N 1
ATOM 792 C CA . ARG A 1 101 ? 24.405 -18.277 -21.015 1.00 70.00 101 ARG A CA 1
ATOM 793 C C . ARG A 1 101 ? 25.846 -17.912 -21.377 1.00 70.00 101 ARG A C 1
ATOM 795 O O . ARG A 1 101 ? 26.057 -17.423 -22.484 1.00 70.00 101 ARG A O 1
ATOM 802 N N . PRO A 1 102 ? 26.819 -18.137 -20.478 1.00 71.94 102 PRO A N 1
ATOM 803 C CA . PRO A 1 102 ? 28.219 -17.929 -20.813 1.00 71.94 102 PRO A CA 1
ATOM 804 C C . PRO A 1 102 ? 28.573 -18.791 -22.028 1.00 71.94 102 PRO A C 1
ATOM 806 O O . PRO A 1 102 ? 28.264 -19.986 -22.054 1.00 71.94 102 PRO A O 1
ATOM 809 N N . ASP A 1 103 ? 29.168 -18.162 -23.041 1.00 61.28 103 ASP A N 1
ATOM 810 C CA . ASP A 1 103 ? 29.588 -18.837 -24.264 1.00 61.28 103 ASP A CA 1
ATOM 811 C C . ASP A 1 103 ? 30.553 -19.987 -23.915 1.00 61.28 103 ASP A C 1
ATOM 813 O O . ASP A 1 103 ? 31.509 -19.776 -23.165 1.00 61.28 103 ASP A O 1
ATOM 817 N N . PRO A 1 104 ? 30.353 -21.207 -24.447 1.00 66.25 104 PRO A N 1
ATOM 818 C CA . PRO A 1 104 ? 31.168 -22.379 -24.112 1.00 66.25 104 PRO A CA 1
ATOM 819 C C . PRO A 1 104 ? 32.588 -22.369 -24.721 1.00 66.25 104 PRO A C 1
ATOM 821 O O . PRO A 1 104 ? 33.185 -23.424 -24.911 1.00 66.25 104 PRO A O 1
ATOM 824 N N . ALA A 1 105 ? 33.161 -21.206 -25.035 1.00 59.38 105 ALA A N 1
ATOM 825 C CA . ALA A 1 105 ? 34.408 -21.094 -25.789 1.00 59.38 105 ALA A CA 1
ATOM 826 C C . ALA A 1 105 ? 35.538 -20.442 -24.973 1.00 59.38 105 ALA A C 1
ATOM 828 O O . ALA A 1 105 ? 35.965 -19.334 -25.283 1.00 59.38 105 ALA A O 1
ATOM 829 N N . ALA A 1 106 ? 36.037 -21.124 -23.935 1.00 55.84 106 ALA A N 1
ATOM 830 C CA . ALA A 1 106 ? 37.317 -20.749 -23.312 1.00 55.84 106 ALA A CA 1
ATOM 831 C C . ALA A 1 106 ? 38.092 -21.894 -22.625 1.00 55.84 106 ALA A C 1
ATOM 833 O O . ALA A 1 106 ? 39.076 -21.606 -21.954 1.00 55.84 106 ALA A O 1
ATOM 834 N N . ASP A 1 107 ? 37.706 -23.168 -22.786 1.00 51.72 107 ASP A N 1
ATOM 835 C CA . ASP A 1 107 ? 38.442 -24.292 -22.176 1.00 51.72 107 ASP A CA 1
ATOM 836 C C . ASP A 1 107 ? 38.707 -25.434 -23.170 1.00 51.72 107 ASP A C 1
ATOM 838 O O . ASP A 1 107 ? 38.296 -26.577 -22.997 1.00 51.72 107 ASP A O 1
ATOM 842 N N . GLN A 1 108 ? 39.382 -25.102 -24.272 1.00 52.59 108 GLN A N 1
ATO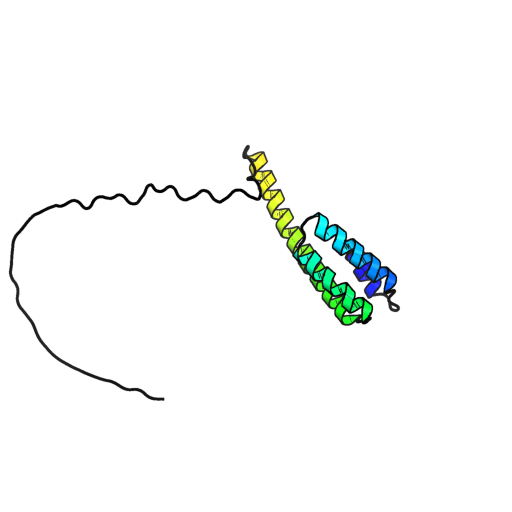M 843 C CA . GLN A 1 108 ? 40.131 -26.083 -25.062 1.00 52.59 108 GLN A CA 1
ATOM 844 C C . GLN A 1 108 ? 41.538 -25.541 -25.321 1.00 52.59 108 GLN A C 1
ATOM 846 O O . GLN A 1 108 ? 41.900 -25.200 -26.443 1.00 52.59 108 GLN A O 1
ATOM 851 N N . ALA A 1 109 ? 42.336 -25.444 -24.258 1.00 48.53 109 ALA A N 1
ATOM 852 C CA . ALA A 1 109 ? 43.784 -25.483 -24.392 1.00 48.53 109 ALA A CA 1
ATOM 853 C C . ALA A 1 109 ? 44.201 -26.961 -24.370 1.00 48.53 109 ALA A C 1
ATOM 855 O O . ALA A 1 109 ? 44.082 -27.644 -23.353 1.00 48.53 109 ALA A O 1
ATOM 856 N N . GLN A 1 110 ? 44.619 -27.475 -25.526 1.00 54.41 110 GLN A N 1
ATOM 857 C CA . GLN A 1 110 ? 45.211 -28.805 -25.654 1.00 54.41 110 GLN A CA 1
ATOM 858 C C . GLN A 1 110 ? 46.478 -28.901 -24.783 1.00 54.41 110 GLN A C 1
ATOM 860 O O . GLN A 1 110 ? 47.264 -27.955 -24.771 1.00 54.41 110 GLN A O 1
ATOM 865 N N . PRO A 1 111 ? 46.731 -30.020 -24.079 1.00 49.59 111 PRO A N 1
ATOM 866 C CA . PRO A 1 111 ? 48.029 -30.249 -23.469 1.00 49.59 111 PRO A CA 1
ATOM 867 C C . PRO A 1 111 ? 49.023 -30.669 -24.555 1.00 49.59 111 PRO A C 1
ATOM 869 O O . PRO A 1 111 ? 48.927 -31.759 -25.125 1.00 49.59 111 PRO A O 1
ATOM 872 N N . ASP A 1 112 ? 49.980 -29.790 -24.832 1.00 46.44 112 ASP A N 1
ATOM 873 C CA . ASP A 1 112 ? 51.108 -30.055 -25.715 1.00 46.44 112 ASP A CA 1
ATOM 874 C C . ASP A 1 112 ? 51.949 -31.206 -25.144 1.00 46.44 112 ASP A C 1
ATOM 876 O O . ASP A 1 112 ? 52.633 -31.085 -24.126 1.00 46.44 112 ASP A O 1
ATOM 880 N N . THR A 1 113 ? 51.898 -32.363 -25.802 1.00 58.12 113 THR A N 1
ATOM 881 C CA . THR A 1 113 ? 52.764 -33.507 -25.511 1.00 58.12 113 THR A CA 1
ATOM 882 C C . THR A 1 113 ? 54.178 -33.220 -26.015 1.00 58.12 113 THR A C 1
ATOM 884 O O . THR A 1 113 ? 54.534 -33.569 -27.140 1.00 58.12 113 THR A O 1
ATOM 887 N N . GLY A 1 114 ? 54.991 -32.573 -25.181 1.00 45.56 114 GLY A N 1
ATOM 888 C CA . GLY A 1 114 ? 56.426 -32.386 -25.389 1.00 45.56 114 GLY A CA 1
ATOM 889 C C . GLY A 1 114 ? 57.246 -33.414 -24.610 1.00 45.56 114 GLY A C 1
ATOM 890 O O . GLY A 1 114 ? 57.522 -33.235 -23.429 1.00 45.56 114 GLY A O 1
ATOM 891 N N . SER A 1 115 ? 57.639 -34.492 -25.285 1.00 50.81 115 SER A N 1
ATOM 892 C CA . SER A 1 115 ? 58.614 -35.485 -24.822 1.00 50.81 115 SER A CA 1
ATOM 893 C C . SER A 1 115 ? 60.040 -34.916 -24.869 1.00 50.81 115 SER A C 1
ATOM 895 O O . SER A 1 115 ? 60.498 -34.505 -25.933 1.00 50.81 115 SER A O 1
ATOM 897 N N . GLY A 1 116 ? 60.771 -34.961 -23.751 1.00 41.50 116 GLY A N 1
ATOM 898 C CA . GLY A 1 116 ? 62.196 -34.620 -23.670 1.00 41.50 116 GLY A CA 1
ATOM 899 C C . GLY A 1 116 ? 62.819 -35.150 -22.378 1.00 41.50 116 GLY A C 1
ATOM 900 O O . GLY A 1 116 ? 62.514 -34.673 -21.292 1.00 41.50 116 GLY A O 1
ATOM 901 N N . ALA A 1 117 ? 63.640 -36.189 -22.511 1.00 42.69 117 ALA A N 1
ATOM 902 C CA . ALA A 1 117 ? 64.245 -36.969 -21.437 1.00 42.69 117 ALA A CA 1
ATOM 903 C C . ALA A 1 117 ? 65.548 -36.360 -20.867 1.00 42.69 117 ALA A C 1
ATOM 905 O O . ALA A 1 117 ? 66.174 -35.528 -21.519 1.00 42.69 117 ALA A O 1
ATOM 906 N N . ALA A 1 118 ? 65.984 -36.948 -19.736 1.00 41.97 118 ALA A N 1
ATOM 907 C CA . ALA A 1 118 ? 67.346 -36.988 -19.161 1.00 41.97 118 ALA A CA 1
ATOM 908 C C . ALA A 1 118 ? 67.848 -35.724 -18.417 1.00 41.97 118 ALA A C 1
ATOM 910 O O . ALA A 1 118 ? 67.678 -34.616 -18.893 1.00 41.97 118 ALA A O 1
ATOM 911 N N . SER A 1 119 ? 68.536 -35.759 -17.267 1.00 46.69 119 SER A N 1
ATOM 912 C CA . SER A 1 119 ? 68.968 -36.819 -16.345 1.00 46.69 119 SER A CA 1
ATOM 913 C C . SER A 1 119 ? 69.516 -36.192 -15.045 1.00 46.69 119 SER A C 1
ATOM 915 O O . SER A 1 119 ? 70.285 -35.242 -15.095 1.00 46.69 119 SER A O 1
ATOM 917 N N . SER A 1 120 ? 69.224 -36.855 -13.921 1.00 50.22 120 SER A N 1
ATOM 918 C CA . SER A 1 120 ? 70.115 -37.184 -12.788 1.00 50.22 120 SER A CA 1
ATOM 919 C C . SER A 1 120 ? 70.688 -36.136 -11.809 1.00 50.22 120 SER A C 1
ATOM 921 O O . SER A 1 120 ? 71.346 -35.175 -12.186 1.00 50.22 120 SER A O 1
ATOM 923 N N . SER A 1 121 ? 70.649 -36.575 -10.540 1.00 43.81 121 SER A N 1
ATOM 924 C CA . SER A 1 121 ? 71.725 -36.551 -9.530 1.00 43.81 121 SER A CA 1
ATOM 925 C C . SER A 1 121 ? 71.590 -35.538 -8.383 1.00 43.81 121 SER A C 1
ATOM 927 O O . SER A 1 121 ? 71.652 -34.334 -8.598 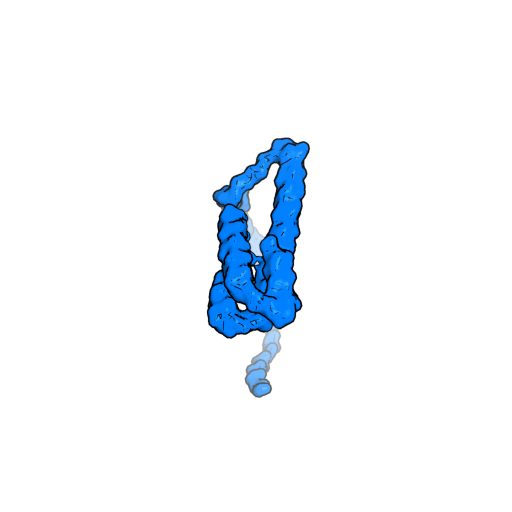1.00 43.81 121 SER A O 1
ATOM 929 N N . GLY A 1 122 ? 71.489 -36.040 -7.141 1.00 41.31 122 GLY A N 1
ATOM 930 C CA . GLY A 1 122 ? 71.736 -35.229 -5.942 1.00 41.31 122 GLY A CA 1
ATOM 931 C C . GLY A 1 122 ? 71.010 -35.664 -4.668 1.00 41.31 122 GLY A C 1
ATOM 932 O O . GLY A 1 122 ? 69.954 -35.139 -4.348 1.00 41.31 122 GLY A O 1
ATOM 933 N N . ASN A 1 123 ? 71.608 -36.600 -3.933 1.00 45.19 123 ASN A N 1
ATOM 934 C CA . ASN A 1 123 ? 71.223 -37.099 -2.605 1.00 45.19 123 ASN A CA 1
ATOM 935 C C . ASN A 1 123 ? 70.959 -36.007 -1.544 1.00 45.19 123 ASN A C 1
ATOM 937 O O . ASN A 1 123 ? 71.761 -35.087 -1.419 1.00 45.19 123 ASN A O 1
ATOM 941 N N . ASN A 1 124 ? 69.946 -36.188 -0.684 1.00 43.91 124 ASN A N 1
ATOM 942 C CA . ASN A 1 124 ? 70.117 -36.547 0.741 1.00 43.91 124 ASN A CA 1
ATOM 943 C C . ASN A 1 124 ? 68.787 -36.467 1.522 1.00 43.91 124 ASN A C 1
ATOM 945 O O . ASN A 1 124 ? 68.102 -35.450 1.527 1.00 43.91 124 ASN A O 1
ATOM 949 N N . ALA A 1 125 ? 68.489 -37.536 2.255 1.00 47.88 125 ALA A N 1
ATOM 950 C CA . ALA A 1 125 ? 67.679 -37.544 3.478 1.00 47.88 125 ALA A CA 1
ATOM 951 C C . ALA A 1 125 ? 68.643 -37.858 4.655 1.00 47.88 125 ALA A C 1
ATOM 953 O O . ALA A 1 125 ? 69.824 -38.081 4.378 1.00 47.88 125 ALA A O 1
ATOM 954 N N . PRO A 1 126 ? 68.227 -38.030 5.929 1.00 60.78 126 PRO A N 1
ATOM 955 C CA . PRO A 1 126 ? 66.997 -37.648 6.640 1.00 60.78 126 PRO A CA 1
ATOM 956 C C . PRO A 1 126 ? 67.292 -36.972 8.015 1.00 60.78 126 PRO A C 1
ATOM 958 O O . PRO A 1 126 ? 68.426 -36.957 8.482 1.00 60.78 126 PRO A O 1
ATOM 961 N N . SER A 1 127 ? 66.276 -36.456 8.718 1.00 47.47 127 SER A N 1
ATOM 962 C CA . SER A 1 127 ? 66.167 -36.437 10.206 1.00 47.47 127 SER A CA 1
ATOM 963 C C . SER A 1 127 ? 64.874 -35.699 10.604 1.00 47.47 127 SER A C 1
ATOM 965 O O . SER A 1 127 ? 64.637 -34.593 10.141 1.00 47.47 127 SER A O 1
ATOM 967 N N . LEU A 1 128 ? 63.868 -36.359 11.192 1.00 46.69 128 LEU A N 1
ATOM 968 C CA . LEU A 1 128 ? 63.692 -36.839 12.581 1.00 46.69 128 LEU A CA 1
ATOM 969 C C . LEU A 1 128 ? 62.982 -35.816 13.491 1.00 46.69 128 LEU A C 1
ATOM 971 O O . LEU A 1 128 ? 63.513 -34.749 13.769 1.00 46.69 128 LEU A O 1
ATOM 975 N N . GLY A 1 129 ? 61.840 -36.248 14.044 1.00 44.00 129 GLY A N 1
ATOM 976 C CA . GLY A 1 129 ? 61.203 -35.707 15.254 1.00 44.00 129 GLY A CA 1
ATOM 977 C C . GLY A 1 129 ? 60.056 -34.720 14.989 1.00 44.00 129 GLY A C 1
ATOM 978 O O . GLY A 1 129 ? 60.182 -33.836 14.161 1.00 44.00 129 GLY A O 1
ATOM 979 N N . ASN A 1 130 ? 58.907 -34.764 15.658 1.00 49.66 130 ASN A N 1
ATOM 980 C CA . ASN A 1 130 ? 58.442 -35.623 16.738 1.00 49.66 130 ASN A CA 1
ATOM 981 C C . ASN A 1 130 ? 56.907 -35.491 16.846 1.00 49.66 130 ASN A C 1
ATOM 983 O O . ASN A 1 130 ? 56.324 -34.485 16.446 1.00 49.66 130 ASN A O 1
ATOM 987 N N . ALA A 1 131 ? 56.283 -36.521 17.406 1.00 51.22 131 ALA A N 1
ATOM 988 C CA . ALA A 1 131 ? 54.869 -36.618 17.731 1.00 51.22 131 ALA A CA 1
ATOM 989 C C . ALA A 1 131 ? 54.424 -35.619 18.817 1.00 51.22 131 ALA A C 1
ATOM 991 O O . ALA A 1 131 ? 55.218 -35.204 19.660 1.00 51.22 131 ALA A O 1
ATOM 992 N N . GLY A 1 132 ? 53.123 -35.314 18.854 1.00 47.53 132 GLY A N 1
ATOM 993 C CA . GLY A 1 132 ? 52.521 -34.562 19.955 1.00 47.53 132 GLY A CA 1
ATOM 994 C C . GLY A 1 132 ? 51.008 -34.403 19.836 1.00 47.53 132 GLY A C 1
ATOM 995 O O . GLY A 1 132 ? 50.520 -33.356 19.432 1.00 47.53 132 GLY A O 1
ATOM 996 N N . GLN A 1 133 ? 50.272 -35.455 20.191 1.00 52.62 133 GLN A N 1
ATOM 997 C CA . GLN A 1 133 ? 48.841 -35.407 20.509 1.00 52.62 133 GLN A CA 1
ATOM 998 C C . GLN A 1 133 ? 48.600 -34.627 21.816 1.00 52.62 133 GLN A C 1
ATOM 1000 O O . GLN A 1 133 ? 49.381 -34.787 22.751 1.00 52.62 133 GLN A O 1
ATOM 1005 N N . SER A 1 134 ? 47.490 -33.884 21.914 1.00 55.94 134 SER A N 1
ATOM 1006 C CA . SER A 1 134 ? 46.631 -33.674 23.114 1.00 55.94 134 SER A CA 1
ATOM 1007 C C . SER A 1 134 ? 45.646 -32.537 22.788 1.00 55.94 134 SER A C 1
ATOM 1009 O O . SER A 1 134 ? 46.089 -31.459 22.424 1.00 55.94 134 SER A O 1
ATOM 1011 N N . SER A 1 135 ? 44.326 -32.718 22.658 1.00 57.34 135 SER A N 1
ATOM 1012 C CA . SER A 1 135 ? 43.299 -33.124 23.641 1.00 57.34 135 SER A CA 1
ATOM 1013 C C . SER A 1 135 ? 43.241 -32.276 24.915 1.00 57.34 135 SER A C 1
ATOM 1015 O O . SER A 1 135 ? 44.258 -32.131 25.586 1.00 57.34 135 SER A O 1
ATOM 1017 N N . ARG A 1 136 ? 41.993 -31.932 25.295 1.00 51.06 136 ARG A N 1
ATOM 1018 C CA . ARG A 1 136 ? 41.494 -31.305 26.546 1.00 51.06 136 ARG A CA 1
ATOM 1019 C C . ARG A 1 136 ? 41.473 -29.772 26.511 1.00 51.06 136 ARG A C 1
ATOM 1021 O O . ARG A 1 136 ? 42.425 -29.172 26.042 1.00 51.06 136 ARG A O 1
ATOM 1028 N N . THR A 1 137 ? 40.443 -29.070 26.976 1.00 55.59 137 THR A N 1
ATOM 1029 C CA . THR A 1 137 ? 39.171 -29.376 27.671 1.00 55.59 137 THR A CA 1
ATOM 1030 C C . THR A 1 137 ? 38.336 -28.106 27.599 1.00 55.59 137 THR A C 1
ATOM 1032 O O . THR A 1 137 ? 38.969 -27.027 27.617 1.00 55.59 137 THR A O 1
#

Secondary structure (DSSP, 8-state):
-HHHHHHHHHSSS--HHHHHHHHHHHHHHHHHTT-HHHHHHHHTHHHHHHTT-HHHHHHHHHHHHHHHHHHHHHHHHHHHHHHHHHHTT--PPPTTPPPPPPPS-S-------------------------------

Foldseek 3Di:
DLVVLVVQLPDPDHDLVVNVVVLVVQLVVCVVVVLVQLNVLSVVSVVCSVVVPSVSSVVSSVSSVVSVVVVVVVVVVVVVVCVVCVVVVHDDDDPPDDPPDPDPPDPPPDPPPDDDDDDDDDDDDDDDDDDDDDDDD

Sequence (137 aa):
MLNEMHVALENPVVDYKIVRQLAHKLRGSSASVGAFRVTETCSAFRGLIDLQNLQGLKQCLYRAHYENKTLKKHLEVLFKLEKKIKEAGGTVPPLNSEPPRPDPAADQAQPDTGSGAASSSGNNAPSLGNAGQSSRT

InterPro domains:
  IPR008207 Signal transduction histidine kinase, phosphotransfer (Hpt) domain [PF01627] (2-56)
  IPR008207 Signal transduction histidine kinase, phosphotransfer (Hpt) domain [PS50894] (1-88)
  IPR036641 HPT domain superfamily [G3DSA:1.20.120.160] (1-97)
  IPR036641 HPT domain superfamily [SSF47226] (2-84)
  IPR045871 Histidine-containing phosphotransfer protein 1-5/Phosphorelay intermediate protein YPD1 [PTHR28242] (2-87)

Organism: Kalanchoe fedtschenkoi (NCBI:txid63787)